Protein AF-A0A855F2S3-F1 (afdb_monomer_lite)

Secondary structure (DSSP, 8-state):
---HHHHHHHHHHT--HHHHHHHTT--HHHHHHHHHTSSPPPHHHHHHHHHHHHHHHTT-HHHHHHT--

InterPro domains:
  IPR001387 Cro/C1-type, helix-turn-helix domain [PF01381] (12-43)
  IPR001387 Cro/C1-type, helix-turn-helix domain [PS50943] (6-41)
  IPR001387 Cro/C1-type, helix-turn-helix domain [cd00093] (11-45)
  IPR010982 Lambda repressor-like, DNA-binding domain superfamily [G3DSA:1.10.260.40] (1-58)
  IPR010982 Lambda repressor-like, DNA-binding domain superfamily [SSF47413] (6-49)

Organism: Raoultella ornithinolytica (NCBI:txid54291)

Structure (mmCIF, N/CA/C/O backbone):
data_AF-A0A855F2S3-F1
#
_entry.id   AF-A0A855F2S3-F1
#
loop_
_atom_site.group_PDB
_atom_site.id
_atom_site.type_symbol
_atom_site.label_atom_id
_atom_site.label_alt_id
_atom_site.label_comp_id
_atom_site.label_asym_id
_atom_site.label_entity_id
_atom_site.label_seq_id
_atom_site.pdbx_PDB_ins_code
_atom_site.Cartn_x
_atom_site.Cartn_y
_atom_site.Cartn_z
_atom_site.occupancy
_atom_site.B_iso_or_equiv
_atom_site.auth_seq_id
_atom_site.auth_comp_id
_atom_site.auth_asym_id
_atom_site.auth_atom_id
_atom_site.pdbx_PDB_model_num
ATOM 1 N N . MET A 1 1 ? 10.713 9.835 -11.554 1.00 58.91 1 MET A N 1
ATOM 2 C CA . MET A 1 1 ? 9.414 9.245 -11.955 1.00 58.91 1 MET A CA 1
ATOM 3 C C . MET A 1 1 ? 8.829 8.601 -10.710 1.00 58.91 1 MET A C 1
ATOM 5 O O . MET A 1 1 ? 9.556 7.851 -10.072 1.00 58.91 1 MET A O 1
ATOM 9 N N . LYS A 1 2 ? 7.610 8.971 -10.298 1.00 69.44 2 LYS A N 1
ATOM 10 C CA . LYS A 1 2 ? 7.013 8.513 -9.029 1.00 69.44 2 LYS A CA 1
ATOM 11 C C . LYS A 1 2 ? 6.844 6.986 -9.053 1.00 69.44 2 LYS A C 1
ATOM 13 O O . LYS A 1 2 ? 6.486 6.453 -10.102 1.00 69.44 2 LYS A O 1
ATOM 18 N N . ASN A 1 3 ? 7.102 6.287 -7.946 1.00 75.38 3 ASN A N 1
ATOM 19 C CA . ASN A 1 3 ? 6.854 4.842 -7.883 1.00 75.38 3 ASN A CA 1
ATOM 20 C C . ASN A 1 3 ? 5.353 4.593 -7.686 1.00 75.38 3 ASN A C 1
ATOM 22 O O . ASN A 1 3 ? 4.857 4.583 -6.561 1.00 75.38 3 ASN A O 1
ATOM 26 N N . THR A 1 4 ? 4.630 4.449 -8.795 1.00 87.62 4 THR A N 1
ATOM 27 C CA . THR A 1 4 ? 3.165 4.339 -8.800 1.00 87.62 4 THR A CA 1
ATOM 28 C C . THR A 1 4 ? 2.672 3.087 -8.084 1.00 87.62 4 THR A C 1
ATOM 30 O O . THR A 1 4 ? 1.662 3.157 -7.403 1.00 87.62 4 THR A O 1
ATOM 33 N N . VAL A 1 5 ? 3.426 1.983 -8.122 1.00 92.50 5 VAL A N 1
ATOM 34 C CA . VAL A 1 5 ? 3.033 0.722 -7.470 1.00 92.50 5 VAL A CA 1
ATOM 35 C C . VAL A 1 5 ? 2.894 0.883 -5.954 1.00 92.50 5 VAL A C 1
ATOM 37 O O . VAL A 1 5 ? 1.891 0.458 -5.385 1.00 92.50 5 VAL A O 1
ATOM 40 N N . LEU A 1 6 ? 3.872 1.518 -5.296 1.00 95.12 6 LEU A N 1
ATOM 41 C CA . LEU A 1 6 ? 3.823 1.725 -3.842 1.00 95.12 6 LEU A CA 1
ATOM 42 C C . LEU A 1 6 ? 2.718 2.705 -3.442 1.00 95.12 6 LEU A C 1
ATOM 44 O O . LEU A 1 6 ? 1.980 2.436 -2.498 1.00 95.12 6 LEU A O 1
ATOM 48 N N . VAL A 1 7 ? 2.572 3.796 -4.198 1.00 95.25 7 VAL A N 1
ATOM 49 C CA . VAL A 1 7 ? 1.541 4.814 -3.952 1.00 95.25 7 VAL A CA 1
ATOM 50 C C . VAL A 1 7 ? 0.138 4.219 -4.116 1.00 95.25 7 VAL A C 1
ATOM 52 O O . VAL A 1 7 ? -0.733 4.442 -3.277 1.00 95.25 7 VAL A O 1
ATOM 55 N N . ASP A 1 8 ? -0.087 3.428 -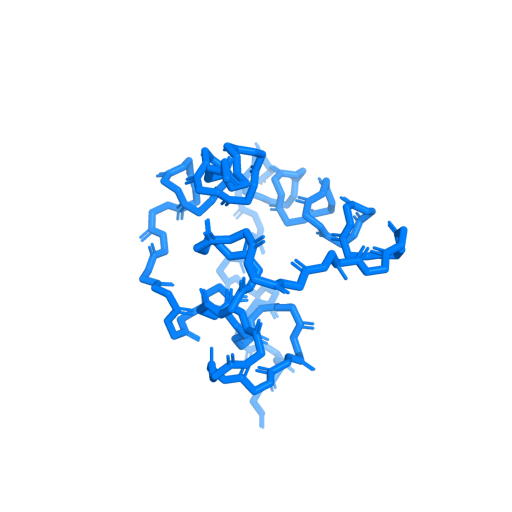5.165 1.00 96.88 8 ASP A N 1
ATOM 56 C CA . ASP A 1 8 ? -1.380 2.792 -5.424 1.00 96.88 8 ASP A CA 1
ATOM 57 C C . ASP A 1 8 ? -1.716 1.752 -4.352 1.00 96.88 8 ASP A C 1
ATOM 59 O O . ASP A 1 8 ? -2.859 1.680 -3.896 1.00 96.88 8 ASP A O 1
ATOM 63 N N . ALA A 1 9 ? -0.727 0.964 -3.919 1.00 97.12 9 ALA A N 1
ATOM 64 C CA . ALA A 1 9 ? -0.905 0.016 -2.827 1.00 97.12 9 ALA A CA 1
ATOM 65 C C . ALA A 1 9 ? -1.231 0.727 -1.510 1.00 97.12 9 ALA A C 1
ATOM 67 O O . ALA A 1 9 ? -2.210 0.366 -0.862 1.00 97.12 9 ALA A O 1
ATOM 68 N N . GLN A 1 10 ? -0.480 1.772 -1.148 1.00 97.25 10 GLN A N 1
ATOM 69 C CA . GLN A 1 10 ? -0.752 2.576 0.044 1.00 97.25 10 GLN A CA 1
ATOM 70 C C . GLN A 1 10 ? -2.197 3.101 0.040 1.00 97.25 10 GLN A C 1
ATOM 72 O O . GLN A 1 10 ? -2.910 2.945 1.031 1.00 97.25 10 GLN A O 1
ATOM 77 N N . ASN A 1 11 ? -2.643 3.676 -1.081 1.00 97.50 11 ASN A N 1
ATOM 78 C CA . ASN A 1 11 ? -3.997 4.214 -1.210 1.00 97.50 11 ASN A CA 1
ATOM 79 C C . ASN A 1 11 ? -5.070 3.125 -1.068 1.00 97.50 11 ASN A C 1
ATOM 81 O O . ASN A 1 11 ? -6.068 3.342 -0.385 1.00 97.50 11 ASN A O 1
ATOM 85 N N . LYS A 1 12 ? -4.864 1.946 -1.671 1.00 97.88 12 LYS A N 1
ATOM 86 C CA . LYS A 1 12 ? -5.787 0.802 -1.541 1.00 97.88 12 LYS A CA 1
ATOM 87 C C . LYS A 1 12 ? -5.893 0.295 -0.108 1.00 97.88 12 LYS A C 1
ATOM 89 O O . LYS A 1 12 ? -6.972 -0.096 0.314 1.00 97.88 12 LYS A O 1
ATOM 94 N N . LEU A 1 13 ? -4.781 0.304 0.621 1.00 97.12 13 LEU A N 1
ATOM 95 C CA . LEU A 1 13 ? -4.732 -0.096 2.026 1.00 97.12 13 LEU A CA 1
ATOM 96 C C . LEU A 1 13 ? -5.305 0.981 2.964 1.00 97.12 13 LEU A C 1
ATOM 98 O O . LEU A 1 13 ? -5.532 0.697 4.136 1.00 97.12 13 LEU A O 1
ATOM 102 N N . GLY A 1 14 ? -5.535 2.204 2.467 1.00 96.94 14 GLY A N 1
ATOM 103 C CA . GLY A 1 14 ? -5.952 3.347 3.281 1.00 96.94 14 GLY A CA 1
ATOM 104 C C . GLY A 1 14 ? -4.855 3.850 4.223 1.00 96.94 14 GLY A C 1
ATOM 105 O O . GLY A 1 14 ? -5.158 4.502 5.217 1.00 96.94 14 GLY A O 1
ATOM 106 N N . PHE A 1 15 ? -3.591 3.530 3.937 1.00 97.19 15 PHE A N 1
ATOM 107 C CA . PHE A 1 15 ? -2.461 3.862 4.798 1.00 97.19 15 PHE A CA 1
ATOM 108 C C . PHE A 1 15 ? -1.938 5.281 4.553 1.00 97.19 15 PHE A C 1
ATOM 110 O O . PHE A 1 15 ? -1.901 5.796 3.433 1.00 97.19 15 PHE A O 1
ATOM 117 N N . SER A 1 16 ? -1.432 5.903 5.609 1.00 96.75 16 SER A N 1
ATOM 118 C CA . SER A 1 16 ? -0.455 6.984 5.528 1.00 96.75 16 SER A CA 1
ATOM 119 C C . SER A 1 16 ? 0.922 6.439 5.131 1.00 96.75 16 SER A C 1
ATOM 121 O O . SER A 1 16 ? 1.217 5.249 5.260 1.00 96.75 16 SER A O 1
ATOM 123 N N . LYS A 1 17 ? 1.829 7.326 4.709 1.00 96.44 17 LYS A N 1
ATOM 124 C CA . LYS A 1 17 ? 3.222 6.947 4.419 1.00 96.44 17 LYS A CA 1
ATOM 125 C C . LYS A 1 17 ? 3.920 6.305 5.625 1.00 96.44 17 LYS A C 1
ATOM 127 O O . LYS A 1 17 ? 4.747 5.415 5.457 1.00 96.44 17 LYS A O 1
ATOM 132 N N . ALA A 1 18 ? 3.605 6.768 6.837 1.00 96.19 18 ALA A N 1
ATOM 133 C CA . ALA A 1 18 ? 4.184 6.241 8.069 1.00 96.19 18 ALA A CA 1
ATOM 134 C C . ALA A 1 18 ? 3.682 4.822 8.371 1.00 96.19 18 ALA A C 1
ATOM 136 O O . ALA A 1 18 ? 4.477 3.959 8.738 1.00 96.19 18 ALA A O 1
ATOM 137 N N . GLU A 1 19 ? 2.391 4.563 8.161 1.00 96.00 19 GLU A N 1
ATOM 138 C CA . GLU A 1 19 ? 1.812 3.224 8.310 1.00 96.00 19 GLU A CA 1
ATOM 139 C C . GLU A 1 19 ? 2.353 2.262 7.258 1.00 96.00 19 GLU A C 1
ATOM 141 O O . GLU A 1 19 ? 2.722 1.144 7.600 1.00 96.00 19 GLU A O 1
ATOM 146 N N . MET A 1 20 ? 2.492 2.707 6.007 1.00 96.75 20 MET A N 1
ATOM 147 C CA . MET A 1 20 ? 3.078 1.886 4.948 1.00 96.75 20 MET A CA 1
ATOM 148 C C . MET A 1 20 ? 4.552 1.561 5.2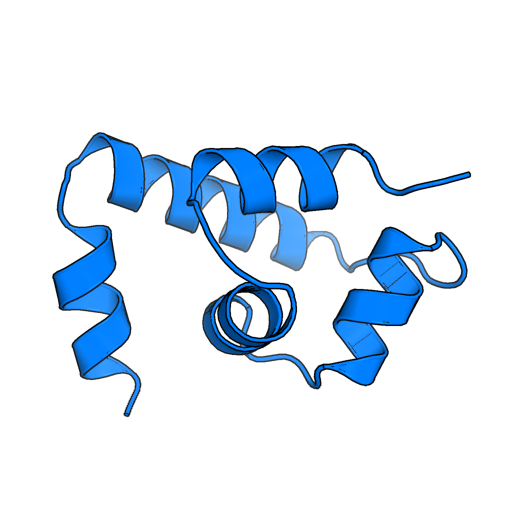26 1.00 96.75 20 MET A C 1
ATOM 150 O O . MET A 1 20 ? 4.970 0.414 5.084 1.00 96.75 20 MET A O 1
ATOM 154 N N . ALA A 1 21 ? 5.338 2.540 5.688 1.00 96.75 21 ALA A N 1
ATOM 155 C CA . ALA A 1 21 ? 6.721 2.312 6.100 1.00 96.75 21 ALA A CA 1
ATOM 156 C C . ALA A 1 21 ? 6.812 1.302 7.259 1.00 96.75 21 ALA A C 1
ATOM 158 O O . ALA A 1 21 ? 7.632 0.384 7.206 1.00 96.75 21 ALA A O 1
ATOM 159 N N . ARG A 1 22 ? 5.928 1.418 8.261 1.00 94.62 22 ARG A N 1
ATOM 160 C CA . ARG A 1 22 ? 5.830 0.464 9.377 1.00 94.62 22 ARG A CA 1
ATOM 161 C C . ARG A 1 22 ? 5.449 -0.936 8.894 1.00 94.62 22 ARG A C 1
ATOM 163 O O . ARG A 1 22 ? 6.128 -1.893 9.247 1.00 94.62 22 ARG A O 1
ATOM 170 N N . ALA A 1 23 ? 4.424 -1.051 8.052 1.00 95.38 23 ALA A N 1
ATOM 171 C CA . ALA A 1 23 ? 3.956 -2.323 7.501 1.00 95.38 23 ALA A CA 1
ATOM 172 C C . ALA A 1 23 ? 5.043 -3.041 6.682 1.00 95.38 23 ALA A C 1
ATOM 174 O O . ALA A 1 23 ? 5.142 -4.265 6.710 1.00 95.38 23 ALA A O 1
ATOM 175 N N . LEU A 1 24 ? 5.894 -2.277 5.993 1.00 95.31 24 LEU A N 1
ATOM 176 C CA . LEU A 1 24 ? 7.045 -2.787 5.246 1.00 95.31 24 LEU A CA 1
ATOM 177 C C . LEU A 1 24 ? 8.317 -2.941 6.098 1.00 95.31 24 LEU A C 1
ATOM 179 O O . LEU A 1 24 ? 9.351 -3.332 5.562 1.00 95.31 24 LEU A O 1
ATOM 183 N N . SER A 1 25 ? 8.262 -2.632 7.398 1.00 94.62 25 SER A N 1
ATOM 184 C CA . SER A 1 25 ? 9.412 -2.651 8.316 1.00 94.62 25 SER A CA 1
ATOM 185 C C . SER A 1 25 ? 10.618 -1.847 7.811 1.00 94.62 25 SER A C 1
ATOM 187 O O . SER A 1 25 ? 11.767 -2.282 7.896 1.00 94.62 25 SER A O 1
ATOM 189 N N . VAL A 1 26 ? 10.366 -0.647 7.282 1.00 96.50 26 VAL A N 1
ATOM 190 C CA . VAL A 1 26 ? 11.409 0.283 6.829 1.00 96.50 26 VAL A CA 1
ATOM 191 C C . VAL A 1 26 ? 11.262 1.650 7.482 1.00 96.50 26 VAL A C 1
ATOM 193 O O . VAL A 1 26 ? 10.188 2.059 7.914 1.00 96.50 26 VAL A O 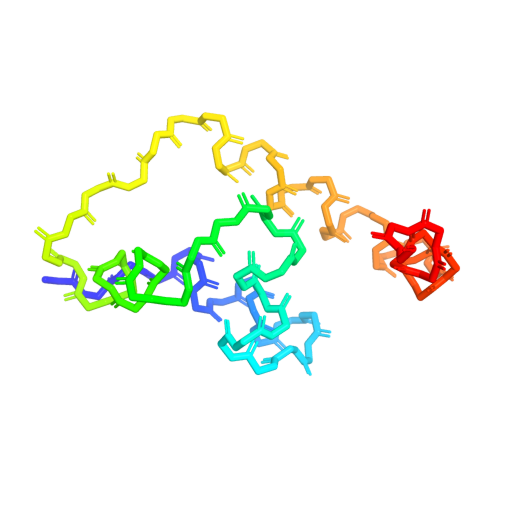1
ATOM 196 N N . HIS A 1 27 ? 12.358 2.405 7.524 1.00 97.50 27 HIS A N 1
ATOM 197 C CA . HIS A 1 27 ? 12.314 3.782 8.000 1.00 97.50 27 HIS A CA 1
ATOM 198 C C . HIS A 1 27 ? 11.467 4.664 7.064 1.00 97.50 27 HIS A C 1
ATOM 200 O O . HIS A 1 27 ? 11.556 4.536 5.841 1.00 97.50 27 HIS A O 1
ATOM 206 N N . TYR A 1 28 ? 10.723 5.625 7.623 1.00 97.62 28 TYR A N 1
ATOM 207 C CA . TYR A 1 28 ? 9.889 6.568 6.862 1.00 97.62 28 TYR A CA 1
ATOM 208 C C . TYR A 1 28 ? 10.645 7.217 5.692 1.00 97.62 28 TYR A C 1
ATOM 210 O O . TYR A 1 28 ? 10.186 7.179 4.554 1.00 97.62 28 TYR A O 1
ATOM 218 N N . ASN A 1 29 ? 11.851 7.742 5.949 1.00 97.94 29 ASN A N 1
ATOM 219 C CA . ASN A 1 29 ? 12.679 8.373 4.910 1.00 97.94 29 ASN A CA 1
ATOM 220 C C . ASN A 1 29 ? 13.043 7.418 3.763 1.00 97.94 29 ASN A C 1
ATOM 222 O O . ASN A 1 29 ? 13.232 7.869 2.637 1.00 97.94 29 ASN A O 1
ATOM 226 N N . THR A 1 30 ? 13.173 6.117 4.034 1.00 97.56 30 THR A N 1
ATOM 227 C CA . THR A 1 30 ? 13.437 5.116 2.993 1.00 97.56 30 THR A CA 1
ATOM 228 C C . THR A 1 30 ? 12.219 4.977 2.087 1.00 97.56 30 THR A C 1
ATOM 230 O O . THR A 1 30 ? 12.349 5.054 0.867 1.00 97.56 30 THR A O 1
ATOM 233 N N . TYR A 1 31 ? 11.032 4.853 2.682 1.00 97.75 31 TYR A N 1
ATOM 234 C CA . TYR A 1 31 ? 9.778 4.774 1.939 1.00 97.75 31 TYR A CA 1
ATOM 235 C C . TYR A 1 31 ? 9.496 6.057 1.134 1.00 97.75 31 TYR A C 1
ATOM 237 O O . TYR A 1 31 ? 9.179 5.984 -0.052 1.00 97.75 31 TYR A O 1
ATOM 245 N N . ASP A 1 32 ? 9.700 7.239 1.723 1.00 96.88 32 ASP A N 1
ATOM 246 C CA . ASP A 1 32 ? 9.476 8.520 1.036 1.00 96.88 32 ASP A CA 1
ATOM 247 C C . ASP A 1 32 ? 10.376 8.689 -0.205 1.00 96.88 32 ASP A C 1
ATOM 249 O O . ASP A 1 32 ? 9.906 9.096 -1.273 1.00 96.88 32 ASP A O 1
ATOM 253 N N . LYS A 1 33 ? 11.653 8.285 -0.115 1.00 97.06 33 LYS A N 1
ATOM 254 C CA . LYS A 1 33 ? 12.576 8.264 -1.264 1.00 97.06 33 LYS A CA 1
ATOM 255 C C . LYS A 1 33 ? 12.117 7.313 -2.366 1.00 97.06 33 LYS A C 1
ATOM 257 O O . LYS A 1 33 ? 12.275 7.633 -3.548 1.00 97.06 33 LYS A O 1
ATOM 262 N N . TRP A 1 34 ? 11.556 6.158 -2.004 1.00 96.75 34 TRP A N 1
ATOM 263 C CA . TRP A 1 34 ? 11.006 5.212 -2.974 1.00 96.75 34 TRP A CA 1
ATOM 264 C C . TRP A 1 34 ? 9.802 5.782 -3.708 1.00 96.75 34 TRP A C 1
ATOM 266 O O . TRP A 1 34 ? 9.768 5.732 -4.937 1.00 96.75 34 TRP A O 1
ATOM 276 N N . GLU A 1 35 ? 8.848 6.376 -2.994 1.00 93.31 35 GLU A N 1
ATOM 277 C CA . GLU A 1 35 ? 7.685 7.001 -3.626 1.00 93.31 35 GLU A CA 1
ATOM 278 C C . GLU A 1 35 ? 8.083 8.128 -4.578 1.00 93.31 35 GLU A C 1
ATOM 280 O O . GLU A 1 35 ? 7.573 8.204 -5.699 1.00 93.31 35 GLU A O 1
ATOM 285 N N . ARG A 1 36 ? 9.021 8.989 -4.163 1.00 93.69 36 ARG A N 1
ATOM 286 C CA . ARG A 1 36 ? 9.533 10.103 -4.981 1.00 93.69 36 ARG A CA 1
ATOM 287 C C . ARG A 1 36 ? 10.385 9.627 -6.167 1.00 93.69 36 ARG A C 1
ATOM 289 O O . ARG A 1 36 ? 10.635 10.402 -7.092 1.00 93.69 36 ARG A O 1
ATOM 296 N N . GLY A 1 37 ? 10.767 8.349 -6.185 1.00 93.31 37 GLY A N 1
ATOM 297 C CA . GLY A 1 37 ? 11.570 7.733 -7.239 1.00 93.31 37 GLY A CA 1
ATOM 298 C C . GLY A 1 37 ? 13.054 8.089 -7.168 1.00 93.31 37 GLY A C 1
ATOM 299 O O . GLY A 1 37 ? 13.757 7.941 -8.164 1.00 93.31 37 GLY A O 1
ATOM 300 N N . GLU A 1 38 ? 13.526 8.569 -6.017 1.00 94.56 38 GLU A N 1
ATOM 301 C CA . GLU A 1 38 ? 14.943 8.867 -5.765 1.00 94.56 38 GLU A CA 1
ATOM 302 C C . GLU A 1 38 ? 15.751 7.592 -5.514 1.00 94.56 38 GLU A C 1
ATOM 304 O O . GLU A 1 38 ? 16.953 7.543 -5.767 1.00 94.56 38 GLU A O 1
ATOM 309 N N . GLN A 1 39 ? 15.085 6.546 -5.022 1.00 95.25 39 GLN A N 1
ATOM 310 C CA . GLN A 1 39 ? 15.659 5.223 -4.812 1.00 95.25 39 GLN A CA 1
ATOM 311 C C . GLN A 1 39 ? 14.694 4.146 -5.299 1.00 95.25 39 GLN A C 1
ATOM 313 O O . GLN A 1 39 ? 13.475 4.321 -5.274 1.00 95.25 39 GLN A O 1
ATOM 318 N N . LYS A 1 40 ? 15.242 3.007 -5.727 1.00 93.31 40 LYS A N 1
ATOM 319 C CA . LYS A 1 40 ? 14.439 1.842 -6.101 1.00 93.31 40 LYS A CA 1
ATOM 320 C C . LYS A 1 40 ? 14.266 0.916 -4.891 1.00 93.31 40 LYS A C 1
ATOM 322 O O . LYS A 1 40 ? 15.268 0.601 -4.247 1.00 93.31 40 LYS A O 1
ATOM 327 N N . PRO A 1 41 ? 13.039 0.455 -4.599 1.00 95.31 41 PRO A N 1
ATOM 328 C CA . PRO A 1 41 ? 12.822 -0.619 -3.642 1.00 95.31 41 PRO A CA 1
ATOM 329 C C . PRO A 1 41 ? 13.496 -1.908 -4.102 1.00 95.31 41 PRO A C 1
ATOM 331 O O . PRO A 1 41 ? 13.626 -2.168 -5.301 1.00 95.31 41 PRO A O 1
ATOM 334 N N . GLN A 1 42 ? 13.876 -2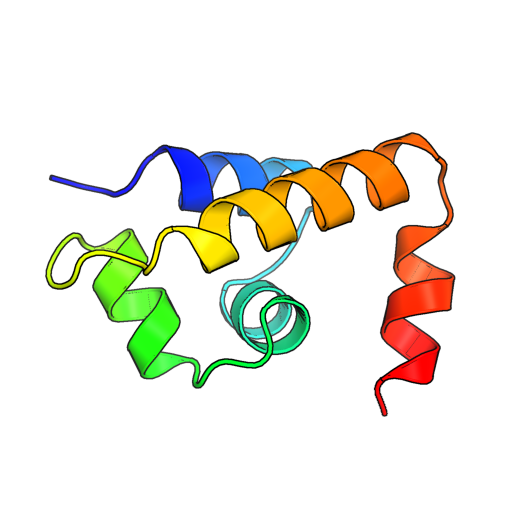.737 -3.138 1.00 95.56 42 GLN A N 1
ATOM 335 C CA . GLN A 1 42 ? 14.323 -4.100 -3.410 1.00 95.56 42 GLN A CA 1
ATOM 336 C C . GLN A 1 42 ? 13.137 -4.960 -3.867 1.00 95.56 42 GLN A C 1
ATOM 338 O O . GLN A 1 42 ? 11.995 -4.679 -3.509 1.00 95.56 42 GLN A O 1
ATOM 343 N N . ALA A 1 43 ? 13.401 -6.041 -4.607 1.00 94.75 43 ALA A N 1
ATOM 344 C CA . ALA A 1 43 ? 12.351 -6.927 -5.120 1.00 94.75 43 ALA A CA 1
ATOM 345 C C . ALA A 1 43 ? 11.419 -7.460 -4.011 1.00 94.75 43 ALA A C 1
ATOM 347 O O . ALA A 1 43 ? 10.204 -7.482 -4.188 1.00 94.75 43 ALA A O 1
ATOM 348 N N . ALA A 1 44 ? 11.979 -7.788 -2.840 1.00 96.31 44 ALA A N 1
ATOM 349 C CA . ALA A 1 44 ? 11.231 -8.275 -1.679 1.00 96.31 44 ALA A CA 1
ATOM 350 C C . ALA A 1 44 ? 10.148 -7.299 -1.183 1.00 96.31 44 ALA A C 1
ATOM 352 O O . ALA A 1 44 ? 9.146 -7.729 -0.617 1.00 96.31 44 ALA A O 1
ATOM 353 N N . VAL A 1 45 ? 10.313 -5.993 -1.429 1.00 96.75 45 VAL A N 1
ATOM 354 C CA . VAL A 1 45 ? 9.320 -4.979 -1.049 1.00 96.75 45 VAL A CA 1
ATOM 355 C C . VAL A 1 45 ? 8.024 -5.181 -1.827 1.00 96.75 45 VAL A C 1
ATOM 357 O O . VAL A 1 45 ? 6.952 -5.083 -1.245 1.00 96.75 45 VAL A O 1
ATOM 360 N N . TYR A 1 46 ? 8.100 -5.510 -3.119 1.00 96.38 46 TYR A N 1
ATOM 361 C CA . TYR A 1 46 ? 6.902 -5.752 -3.926 1.00 96.38 46 TYR A CA 1
ATOM 362 C C . TYR A 1 46 ? 6.168 -7.017 -3.469 1.00 96.38 46 TYR A C 1
ATOM 364 O O . TYR A 1 46 ? 4.951 -6.994 -3.334 1.00 96.38 46 TYR A O 1
ATOM 372 N N . T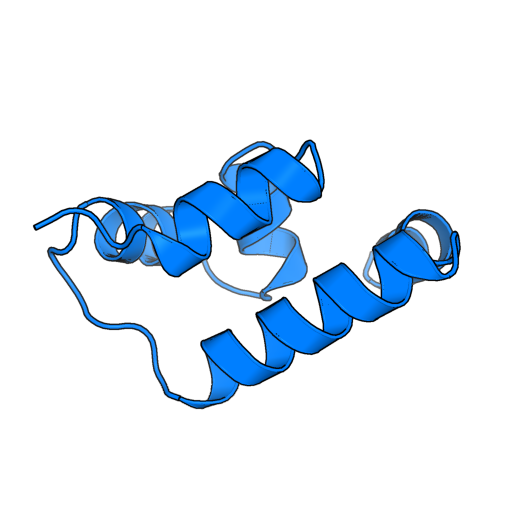HR A 1 47 ? 6.899 -8.075 -3.104 1.00 97.62 47 THR A N 1
ATOM 373 C CA . THR A 1 47 ? 6.299 -9.271 -2.491 1.00 97.62 47 THR A CA 1
ATOM 374 C C . THR A 1 47 ? 5.603 -8.943 -1.168 1.00 97.62 47 THR A C 1
ATOM 376 O O . THR A 1 47 ? 4.489 -9.402 -0.934 1.00 97.62 47 THR A O 1
ATOM 379 N N . ALA A 1 48 ? 6.219 -8.124 -0.310 1.00 96.94 48 ALA A N 1
ATOM 380 C CA . ALA A 1 48 ? 5.591 -7.684 0.936 1.00 96.94 48 ALA A CA 1
ATOM 381 C C . ALA A 1 48 ? 4.315 -6.862 0.676 1.00 96.94 48 ALA A C 1
ATOM 383 O O . ALA A 1 48 ? 3.303 -7.074 1.341 1.00 96.94 48 ALA A O 1
ATOM 384 N N . VAL A 1 49 ? 4.327 -5.984 -0.332 1.00 97.38 49 VAL A N 1
ATOM 385 C CA . VAL A 1 49 ? 3.139 -5.236 -0.775 1.00 97.38 49 VAL A CA 1
ATOM 386 C C . VAL A 1 49 ? 2.019 -6.169 -1.235 1.00 97.38 49 VAL A C 1
ATOM 388 O O . VAL A 1 49 ? 0.877 -5.992 -0.809 1.00 97.38 49 VAL A O 1
ATOM 391 N N . ASP A 1 50 ? 2.331 -7.182 -2.043 1.00 98.00 50 ASP A N 1
ATOM 392 C CA . ASP A 1 50 ? 1.339 -8.163 -2.493 1.00 98.00 50 ASP A CA 1
ATOM 393 C C . ASP A 1 50 ? 0.718 -8.917 -1.308 1.00 98.00 50 ASP A C 1
ATOM 395 O O . ASP A 1 50 ? -0.496 -9.132 -1.273 1.00 98.00 50 ASP A O 1
ATOM 399 N N . MET A 1 51 ? 1.521 -9.260 -0.295 1.00 97.94 51 MET A N 1
ATOM 400 C CA . MET A 1 51 ? 1.022 -9.892 0.930 1.00 97.94 51 MET A CA 1
ATOM 401 C C . MET A 1 51 ? 0.115 -8.958 1.736 1.00 97.94 51 MET A C 1
ATOM 403 O O . MET A 1 51 ? -0.945 -9.390 2.192 1.00 97.94 51 MET A O 1
ATOM 407 N N . LEU A 1 52 ? 0.473 -7.679 1.878 1.00 97.38 52 LEU A N 1
ATOM 408 C CA . LEU A 1 52 ? -0.372 -6.685 2.552 1.00 97.38 52 LEU A CA 1
ATOM 409 C C . LEU A 1 52 ? -1.724 -6.528 1.843 1.00 97.38 52 LEU A C 1
ATOM 411 O O . LEU A 1 52 ? -2.770 -6.546 2.493 1.00 97.38 52 LEU A O 1
ATOM 415 N N . LEU A 1 53 ? -1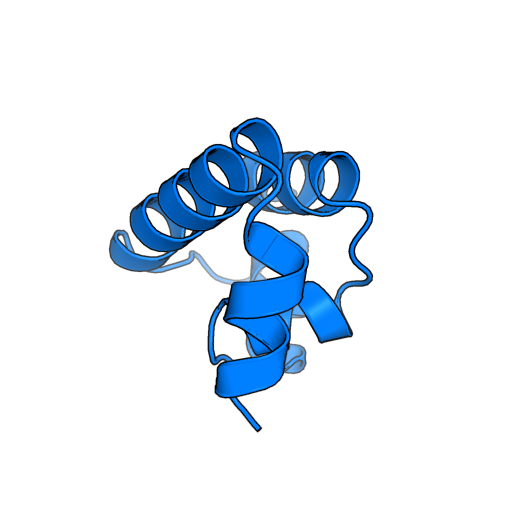.718 -6.443 0.509 1.00 97.81 53 LEU A N 1
ATOM 416 C CA . LEU A 1 53 ? -2.937 -6.357 -0.299 1.00 97.81 53 LEU A CA 1
ATOM 417 C C . LEU A 1 53 ? -3.789 -7.627 -0.191 1.00 97.81 53 LEU A C 1
ATOM 419 O O . LEU A 1 53 ? -5.012 -7.537 -0.066 1.00 97.81 53 LEU A O 1
ATOM 423 N N . PHE A 1 54 ? -3.162 -8.804 -0.186 1.00 97.94 54 PHE A N 1
ATOM 424 C CA . PHE A 1 54 ? -3.861 -10.067 0.036 1.00 97.94 54 PHE A CA 1
ATOM 425 C C . PHE A 1 54 ? -4.529 -10.107 1.418 1.00 97.94 54 PHE A C 1
ATOM 427 O O . PHE A 1 54 ? -5.716 -10.417 1.518 1.00 97.94 54 PHE A O 1
ATOM 434 N N . MET A 1 55 ? -3.805 -9.739 2.479 1.00 97.44 55 MET A N 1
ATOM 435 C CA . MET A 1 55 ? -4.345 -9.692 3.843 1.00 97.44 55 MET A CA 1
ATOM 436 C C . MET A 1 55 ? -5.483 -8.675 3.981 1.00 97.44 55 MET A C 1
ATOM 438 O O . MET A 1 55 ? -6.474 -8.958 4.657 1.00 97.44 55 MET A O 1
ATOM 442 N N . HIS A 1 56 ? -5.386 -7.525 3.305 1.00 97.44 56 HIS A N 1
ATOM 443 C CA . HIS A 1 56 ? -6.466 -6.539 3.243 1.00 97.44 56 HIS A CA 1
ATOM 444 C C . HIS A 1 56 ? -7.718 -7.124 2.583 1.00 97.44 56 HIS A C 1
ATOM 446 O O . HIS A 1 56 ? -8.801 -7.072 3.160 1.00 97.44 56 HIS A O 1
ATOM 452 N N . ALA A 1 57 ? -7.562 -7.768 1.423 1.00 97.31 57 ALA A N 1
ATOM 453 C CA . ALA A 1 57 ? -8.664 -8.409 0.707 1.00 97.31 57 ALA A CA 1
ATOM 454 C C . ALA A 1 57 ? -9.315 -9.559 1.499 1.00 97.31 57 ALA A C 1
ATOM 456 O O . ALA A 1 57 ? -10.478 -9.889 1.273 1.00 97.31 57 ALA A O 1
ATOM 457 N N . LYS A 1 58 ? -8.578 -10.175 2.429 1.00 97.81 58 LYS A N 1
ATOM 458 C CA . LYS A 1 58 ? -9.090 -11.201 3.349 1.00 97.81 58 LYS A CA 1
ATOM 459 C C . LYS A 1 58 ? -9.671 -10.639 4.648 1.00 97.81 58 LYS A C 1
ATOM 461 O O . LYS A 1 58 ? -10.198 -11.417 5.433 1.00 97.81 58 LYS A O 1
ATOM 466 N N . GLY A 1 59 ? -9.594 -9.327 4.874 1.00 96.69 59 GLY A N 1
ATOM 467 C CA . GLY A 1 59 ? -10.098 -8.685 6.089 1.00 96.69 59 GLY A CA 1
ATOM 468 C C . GLY A 1 59 ? -9.274 -8.984 7.346 1.00 96.69 59 GLY A C 1
ATOM 469 O O . GLY A 1 59 ? -9.765 -8.771 8.447 1.00 96.69 59 GLY A O 1
ATOM 470 N N . ILE A 1 60 ? -8.034 -9.467 7.197 1.00 96.25 60 ILE A N 1
ATOM 471 C CA . ILE A 1 60 ? -7.165 -9.877 8.320 1.00 96.25 60 ILE A CA 1
ATOM 472 C C . ILE A 1 60 ? -5.986 -8.924 8.558 1.00 96.25 60 ILE A C 1
ATOM 474 O O . ILE A 1 60 ? -5.198 -9.128 9.478 1.00 96.25 60 ILE A O 1
ATOM 478 N N . LEU A 1 61 ? -5.842 -7.877 7.737 1.00 94.88 61 LEU A N 1
ATOM 479 C CA . LEU A 1 61 ? -4.704 -6.959 7.822 1.00 94.88 61 LEU A CA 1
ATOM 480 C C . LEU A 1 61 ? -4.613 -6.247 9.177 1.00 94.88 61 LEU A C 1
ATOM 482 O O . LEU A 1 61 ? -3.526 -6.150 9.734 1.00 94.88 61 LEU A O 1
ATOM 486 N N . THR A 1 62 ? -5.732 -5.764 9.719 1.00 91.44 62 THR A N 1
ATOM 487 C CA . THR A 1 62 ? -5.748 -5.032 10.996 1.00 91.44 62 THR A CA 1
ATOM 488 C C . THR A 1 62 ? -5.262 -5.901 12.153 1.00 91.44 62 THR A C 1
ATOM 490 O O . THR A 1 62 ? -4.438 -5.461 12.951 1.00 91.44 62 THR A O 1
ATOM 493 N N . GLU A 1 63 ? -5.720 -7.154 12.213 1.00 92.25 63 GLU A N 1
ATOM 494 C CA . GLU A 1 63 ? -5.269 -8.112 13.222 1.00 92.25 63 GLU A CA 1
ATOM 495 C C . GLU A 1 63 ? -3.771 -8.404 13.070 1.00 92.25 63 GLU A C 1
ATOM 497 O O . GLU A 1 63 ? -3.038 -8.387 14.057 1.00 92.25 63 GLU A O 1
ATOM 502 N N . TRP A 1 64 ? -3.295 -8.609 11.839 1.00 89.25 64 TRP A N 1
ATOM 503 C CA . TRP A 1 64 ? -1.875 -8.840 11.574 1.00 89.25 64 TRP A CA 1
ATOM 504 C C . TRP A 1 64 ? -1.002 -7.656 12.012 1.00 89.25 64 TRP A C 1
ATOM 506 O O . TRP A 1 64 ? -0.004 -7.857 12.701 1.00 89.25 64 TRP A O 1
ATOM 516 N N . MET A 1 65 ? -1.414 -6.427 11.686 1.00 87.81 65 MET A N 1
ATOM 517 C CA . MET A 1 65 ? -0.696 -5.204 12.061 1.00 87.81 65 MET A CA 1
ATOM 518 C C . MET A 1 65 ? -0.595 -5.028 13.583 1.00 87.81 65 MET A C 1
ATOM 520 O O . MET A 1 65 ? 0.436 -4.568 14.062 1.00 87.81 65 MET A O 1
ATOM 524 N N . SER A 1 66 ? -1.613 -5.439 14.350 1.00 87.06 66 SER A N 1
ATOM 525 C CA . SER A 1 66 ? -1.588 -5.353 15.822 1.00 87.06 66 SER A CA 1
ATOM 526 C C . SER A 1 66 ? -0.609 -6.316 16.508 1.00 87.06 66 SER A C 1
ATOM 528 O O . SER A 1 66 ? -0.288 -6.129 17.674 1.00 87.06 66 SER A O 1
ATOM 530 N N . ARG A 1 67 ? -0.127 -7.350 15.804 1.00 78.69 67 ARG A N 1
ATOM 531 C CA . ARG A 1 67 ? 0.832 -8.334 16.342 1.00 78.69 67 ARG A CA 1
ATOM 532 C C . ARG A 1 67 ? 2.294 -7.924 16.149 1.00 78.69 67 ARG A C 1
ATOM 534 O O . ARG A 1 67 ? 3.179 -8.631 16.619 1.00 78.69 67 ARG A O 1
ATOM 541 N N . ALA A 1 68 ? 2.537 -6.859 15.387 1.00 62.72 68 ALA A N 1
ATOM 542 C CA . ALA A 1 68 ? 3.872 -6.370 15.050 1.00 62.72 68 ALA A CA 1
ATOM 543 C C . ALA A 1 68 ? 4.375 -5.265 16.006 1.00 62.72 68 ALA A C 1
ATOM 545 O O . ALA A 1 68 ? 5.448 -4.711 15.761 1.00 62.72 68 ALA A O 1
ATOM 546 N N . GLU A 1 69 ? 3.605 -4.943 17.053 1.00 56.50 69 GLU A N 1
ATOM 547 C CA . GLU A 1 69 ? 3.985 -4.078 18.186 1.00 56.50 69 GLU A CA 1
ATOM 548 C C . GLU A 1 69 ? 4.583 -4.899 19.337 1.00 56.50 69 GLU A C 1
ATOM 550 O O . GLU A 1 69 ? 5.563 -4.408 19.944 1.00 56.50 69 GLU A O 1
#

Foldseek 3Di:
DFPVLLVVLCVLLVHDLCLSCVLLVHDSVVSVCNRVVVDPDDPVSSVSSVVLNVCVVVVNNVVVSVVSD

pLDDT: mean 93.18, std 8.8, range [56.5, 98.0]

Radius of gyration: 11.44 Å; chains: 1; bounding box: 26×21×30 Å

Sequence (69 aa):
MKNTVLVDAQNKLGFSKAEMARALSVHYNTYDKWERGEQKPQAAVYTAVDMLLFMHAKGILTEWMSRAE